Protein AF-F0X9E0-F1 (afdb_monomer_lite)

Radius of gyration: 28.51 Å; chains: 1; bounding box: 59×26×83 Å

pLDDT: mean 87.15, std 14.74, range [42.44, 98.06]

Sequence (92 aa):
MASTASAPSQAASSKRQQDLQVQYSNFKNTLQQIAQKIGDVEQEAEEHKLVLETLDPLPEDRK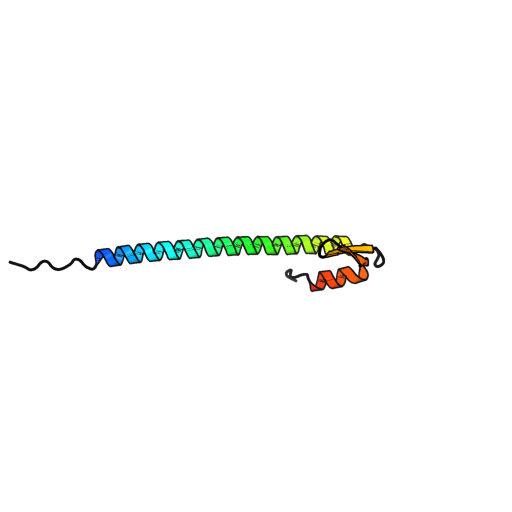CFRMINGVLVERTVKDVIPALKNEYRGPE

Organism: Grosmannia clavigera (strain kw1407 / UAMH 11150) (NCBI:txid655863)

Structure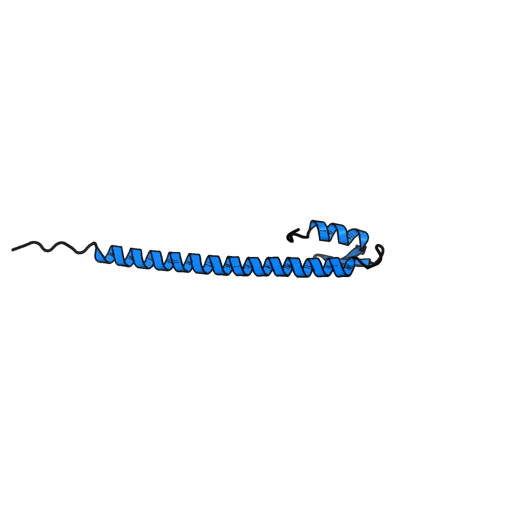 (mmCIF, N/CA/C/O backbone):
data_AF-F0X9E0-F1
#
_entry.id   AF-F0X9E0-F1
#
loop_
_atom_site.group_PDB
_atom_site.id
_atom_site.type_symbol
_atom_site.label_atom_id
_atom_site.label_alt_id
_atom_site.label_comp_id
_atom_site.label_asym_id
_atom_site.la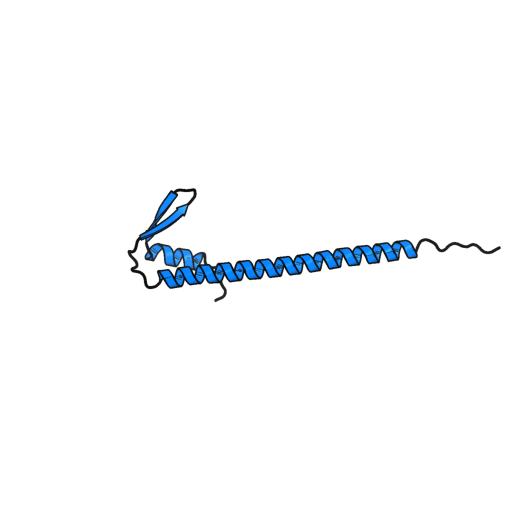bel_entity_id
_atom_site.label_seq_id
_atom_site.pdbx_PDB_ins_code
_atom_site.Cartn_x
_atom_site.Cartn_y
_atom_site.Cartn_z
_atom_site.occupancy
_atom_site.B_iso_or_equiv
_atom_site.auth_seq_id
_atom_site.auth_comp_id
_atom_site.auth_asym_id
_atom_site.auth_atom_id
_atom_site.pdbx_PDB_model_num
ATOM 1 N N . MET A 1 1 ? -40.899 10.672 64.539 1.00 46.00 1 MET A N 1
ATOM 2 C CA . MET A 1 1 ? -41.194 10.435 63.109 1.00 46.00 1 MET A CA 1
ATOM 3 C C . MET A 1 1 ? -39.871 10.534 62.369 1.00 46.00 1 MET A C 1
ATOM 5 O O . MET A 1 1 ? -39.187 11.532 62.542 1.00 46.00 1 MET A O 1
ATOM 9 N N . ALA A 1 2 ? -39.441 9.441 61.738 1.00 42.44 2 ALA A N 1
ATOM 10 C CA . ALA A 1 2 ? -38.066 9.228 61.292 1.00 42.44 2 ALA A CA 1
ATOM 11 C C . ALA A 1 2 ? -37.777 9.903 59.943 1.00 42.44 2 ALA A C 1
ATOM 13 O O . ALA A 1 2 ? -38.582 9.829 59.018 1.00 42.44 2 ALA A O 1
ATOM 14 N N . SER A 1 3 ? -36.615 10.545 59.862 1.00 50.69 3 SER A N 1
ATOM 15 C CA . SER A 1 3 ? -36.082 11.244 58.697 1.00 50.69 3 SER A CA 1
ATOM 16 C C . SER A 1 3 ? -35.751 10.280 57.552 1.00 50.69 3 SER A C 1
ATOM 18 O O . SER A 1 3 ? -34.889 9.416 57.696 1.00 50.69 3 SER A O 1
ATOM 20 N N . THR A 1 4 ? -36.382 10.454 56.391 1.00 51.44 4 THR A N 1
ATOM 21 C CA . THR A 1 4 ? -35.992 9.802 55.131 1.00 51.44 4 THR A CA 1
ATOM 22 C C . THR A 1 4 ? -35.044 10.710 54.351 1.00 51.44 4 THR A C 1
ATOM 24 O O . THR A 1 4 ? -35.483 11.652 53.694 1.00 51.44 4 THR A O 1
ATOM 27 N N . ALA A 1 5 ? -33.743 10.425 54.404 1.00 60.50 5 ALA A N 1
ATOM 28 C CA . ALA A 1 5 ? -32.746 11.035 53.530 1.00 60.50 5 ALA A CA 1
ATOM 29 C C . ALA A 1 5 ? -31.835 9.944 52.949 1.00 60.50 5 ALA A C 1
ATOM 31 O O . ALA A 1 5 ? -30.889 9.507 53.597 1.00 60.50 5 ALA A O 1
ATOM 32 N N . SER A 1 6 ? -32.119 9.498 51.723 1.00 56.34 6 SER A N 1
ATOM 33 C CA . SER A 1 6 ? -31.222 8.623 50.951 1.00 56.34 6 SER A CA 1
ATOM 34 C C . SER A 1 6 ? -31.555 8.641 49.449 1.00 56.34 6 SER A C 1
ATOM 36 O O . SER A 1 6 ? -31.962 7.639 48.874 1.00 56.34 6 SER A O 1
ATOM 38 N N . ALA A 1 7 ? -31.375 9.794 48.791 1.00 59.28 7 ALA A N 1
ATOM 39 C CA . ALA A 1 7 ? -31.596 9.957 47.343 1.00 59.28 7 ALA A CA 1
ATOM 40 C C . ALA A 1 7 ? -30.392 10.379 46.441 1.00 59.28 7 ALA A C 1
ATOM 42 O O . ALA A 1 7 ? -30.643 10.645 45.269 1.00 59.28 7 ALA A O 1
ATOM 43 N N . PRO A 1 8 ? -29.101 10.430 46.854 1.00 53.22 8 PRO A N 1
ATOM 44 C CA . PRO A 1 8 ? -28.014 10.789 45.920 1.00 53.22 8 PRO A CA 1
ATOM 45 C C . PRO A 1 8 ? -27.281 9.603 45.248 1.00 53.22 8 PRO A C 1
ATOM 47 O O . PRO A 1 8 ? -26.471 9.822 44.350 1.00 53.22 8 PRO A O 1
ATOM 50 N N . SER A 1 9 ? -27.519 8.345 45.643 1.00 62.12 9 SER A N 1
ATOM 51 C CA . SER A 1 9 ? -26.666 7.204 45.244 1.00 62.12 9 SER A CA 1
ATOM 52 C C . SER A 1 9 ? -27.056 6.501 43.933 1.00 62.12 9 SER A C 1
ATOM 54 O O . SER A 1 9 ? -26.175 6.004 43.233 1.00 62.12 9 SER A O 1
ATOM 56 N N . GLN A 1 10 ? -28.339 6.475 43.556 1.00 61.94 10 GLN A N 1
ATOM 57 C CA . GLN A 1 10 ? -28.814 5.757 42.356 1.00 61.94 10 GLN A CA 1
ATOM 58 C C . GLN A 1 10 ? -28.598 6.528 41.039 1.00 61.94 10 GLN A C 1
ATOM 60 O O . GLN A 1 10 ? -28.350 5.926 39.996 1.00 61.94 10 GLN A O 1
ATOM 65 N N . ALA A 1 11 ? -28.634 7.863 41.065 1.00 67.25 11 ALA A N 1
ATOM 66 C CA . ALA A 1 11 ? -28.354 8.675 39.876 1.00 67.25 11 ALA A CA 1
ATOM 67 C C . ALA A 1 11 ? -26.861 8.635 39.491 1.00 67.25 11 ALA A C 1
ATOM 69 O O . ALA A 1 11 ? -26.514 8.584 38.311 1.00 67.25 11 ALA A O 1
ATOM 70 N N . ALA A 1 12 ? -25.972 8.597 40.489 1.00 73.69 12 ALA A N 1
ATOM 71 C CA . ALA A 1 12 ? -24.529 8.506 40.283 1.00 73.69 12 ALA A CA 1
ATOM 72 C C . ALA A 1 12 ? -24.092 7.141 39.718 1.00 73.69 12 ALA A C 1
ATOM 74 O O . ALA A 1 12 ? -23.175 7.087 38.898 1.00 73.69 12 ALA A O 1
ATOM 75 N N . SER A 1 13 ? -24.750 6.044 40.114 1.00 79.94 13 SER A N 1
ATOM 76 C CA . SER A 1 13 ? -24.475 4.711 39.561 1.00 79.94 13 SER A CA 1
ATOM 77 C C . SER A 1 13 ? -24.959 4.572 38.115 1.00 79.94 13 SER A C 1
ATOM 79 O O . SER A 1 13 ? -24.223 4.039 37.289 1.00 79.94 13 SER A O 1
ATOM 81 N N . SER A 1 14 ? -26.136 5.118 37.787 1.00 84.75 14 SER A N 1
ATOM 82 C CA . SER A 1 14 ? -26.657 5.168 36.412 1.00 84.75 14 SER A CA 1
ATOM 83 C C . SER A 1 14 ? -25.732 5.954 35.475 1.00 84.75 14 SER A C 1
ATOM 85 O O . SER A 1 14 ? -25.354 5.462 34.413 1.00 84.75 14 SER A O 1
ATOM 87 N N . LYS A 1 15 ? -25.264 7.134 35.910 1.00 88.69 15 LYS A N 1
ATOM 88 C CA . LYS A 1 15 ? -24.313 7.945 35.136 1.00 88.69 15 LYS A CA 1
ATOM 89 C C . LYS A 1 15 ? -22.984 7.219 34.906 1.00 88.69 15 LYS A C 1
ATOM 91 O O . LYS A 1 15 ? -22.497 7.179 33.784 1.00 88.69 15 LYS A O 1
ATOM 96 N N . ARG A 1 16 ? -22.445 6.560 35.939 1.00 91.62 16 ARG A N 1
ATOM 97 C CA . ARG A 1 16 ? -21.228 5.740 35.815 1.00 91.62 16 ARG A CA 1
ATOM 98 C C . ARG A 1 16 ? -21.412 4.578 34.833 1.00 91.62 16 ARG A C 1
ATOM 100 O O . ARG A 1 16 ? -20.502 4.289 34.065 1.00 91.62 16 ARG A O 1
ATOM 107 N N . GLN A 1 17 ? -22.576 3.928 34.839 1.00 90.75 17 GLN A N 1
ATOM 108 C CA . GLN A 1 17 ? -22.893 2.856 33.893 1.00 90.75 17 GLN A CA 1
ATOM 109 C C . GLN A 1 17 ? -22.946 3.372 32.447 1.00 90.75 17 GLN A C 1
ATOM 111 O O . GLN A 1 17 ? -22.422 2.721 31.543 1.00 90.75 17 GLN A O 1
ATOM 116 N N . GLN A 1 18 ? -23.533 4.552 32.234 1.00 90.56 18 GLN A N 1
ATOM 117 C CA . GLN A 1 18 ? -23.576 5.202 30.926 1.00 90.56 18 GLN A CA 1
ATOM 118 C C . GLN A 1 18 ? -22.172 5.590 30.438 1.00 90.56 18 GLN A C 1
ATOM 120 O O . GLN A 1 18 ? -21.826 5.307 29.291 1.00 90.56 18 GLN A O 1
ATOM 125 N N . ASP A 1 19 ? -21.335 6.153 31.313 1.00 93.50 19 ASP A N 1
ATOM 126 C CA . ASP A 1 19 ? -19.952 6.518 30.987 1.00 93.50 19 ASP A CA 1
ATOM 127 C C . ASP A 1 19 ? -19.120 5.286 30.588 1.00 93.50 19 ASP A C 1
ATOM 129 O O . ASP A 1 19 ? -18.376 5.327 29.606 1.00 93.50 19 ASP A O 1
ATOM 133 N N . LEU A 1 20 ? -19.280 4.159 31.296 1.00 95.06 20 LEU A N 1
ATOM 134 C CA . LEU A 1 20 ? -18.623 2.893 30.948 1.00 95.06 20 LEU A CA 1
ATOM 135 C C . LEU A 1 20 ? -19.081 2.358 29.586 1.00 95.06 20 LEU A C 1
ATOM 137 O O . LEU A 1 20 ? -18.261 1.861 28.814 1.00 95.06 20 LEU A O 1
ATOM 141 N N . GLN A 1 21 ? -20.370 2.483 29.265 1.00 94.56 21 GLN A N 1
ATOM 142 C CA . GLN A 1 21 ? -20.902 2.058 27.971 1.00 94.56 21 GLN A CA 1
ATOM 143 C C . GLN A 1 21 ? -20.335 2.899 26.818 1.00 94.56 21 GLN A C 1
ATOM 145 O O . GLN A 1 21 ? -19.962 2.348 25.781 1.00 94.56 21 GLN A O 1
ATOM 150 N N . VAL A 1 22 ? -20.216 4.217 27.009 1.00 96.50 22 VAL A N 1
ATOM 151 C CA . VAL A 1 22 ? -19.592 5.120 26.030 1.00 96.50 22 VAL A CA 1
ATOM 152 C C . VAL A 1 22 ? -18.111 4.786 25.854 1.00 96.50 22 VAL A C 1
ATOM 154 O O . VAL A 1 22 ? -17.657 4.634 24.721 1.00 96.50 22 VAL A O 1
ATOM 157 N N . GLN A 1 23 ? -17.362 4.603 26.947 1.00 96.88 23 GLN A N 1
ATOM 158 C CA . GLN A 1 23 ? -15.948 4.218 26.870 1.00 96.88 23 GLN A CA 1
ATOM 159 C C . GLN A 1 23 ? -15.756 2.895 26.127 1.00 96.88 23 GLN A C 1
ATOM 161 O O . GLN A 1 23 ? -14.917 2.809 25.233 1.00 96.88 23 GLN A O 1
ATOM 166 N N . TYR A 1 24 ? -16.568 1.885 26.442 1.00 97.12 24 TYR A N 1
ATOM 167 C CA . TYR A 1 24 ? -16.533 0.605 25.743 1.00 97.12 24 TYR A CA 1
ATOM 168 C C . TYR A 1 24 ? -16.802 0.765 24.242 1.00 97.12 24 TYR A C 1
ATOM 170 O O . TYR A 1 24 ? -16.059 0.223 23.422 1.00 97.12 24 TYR A O 1
ATOM 178 N N . SER A 1 25 ? -17.825 1.541 23.867 1.00 96.88 25 SER A N 1
ATOM 179 C CA . SER A 1 25 ? -18.128 1.801 22.457 1.00 96.88 25 SER A CA 1
ATOM 180 C C . SER A 1 25 ? -16.973 2.506 21.747 1.00 96.88 25 SER A C 1
ATOM 182 O O . SER A 1 25 ? -16.658 2.156 20.611 1.00 96.88 25 SER A O 1
ATOM 184 N N . ASN A 1 26 ? -16.312 3.457 22.411 1.00 97.81 26 ASN A N 1
ATOM 185 C CA . ASN A 1 26 ? -15.150 4.147 21.858 1.00 97.81 26 ASN A CA 1
ATOM 186 C C . ASN A 1 26 ? -13.992 3.175 21.619 1.00 97.81 26 ASN A C 1
ATOM 188 O O . ASN A 1 26 ? -13.448 3.147 20.520 1.00 97.81 26 ASN A O 1
ATOM 192 N N . PHE A 1 27 ? -13.655 2.330 22.599 1.00 97.88 27 PHE A N 1
ATOM 193 C CA . PHE A 1 27 ? -12.601 1.326 22.429 1.00 97.88 27 PHE A CA 1
ATOM 194 C C . PHE A 1 27 ? -12.920 0.335 21.314 1.00 97.88 27 PHE A C 1
ATOM 196 O O . PHE A 1 27 ? -12.050 0.038 20.497 1.00 97.88 27 PHE A O 1
ATOM 203 N N . LYS A 1 28 ? -14.168 -0.135 21.232 1.00 97.88 28 LYS A N 1
ATOM 204 C CA . LYS A 1 28 ? -14.613 -1.019 20.153 1.00 97.88 28 LYS A CA 1
ATOM 205 C C . LYS A 1 28 ? -14.418 -0.370 18.780 1.00 97.88 28 LYS A C 1
ATOM 207 O O . LYS A 1 28 ? -13.871 -1.008 17.885 1.00 97.88 28 LYS A O 1
ATOM 212 N N . ASN A 1 29 ? -14.820 0.891 18.630 1.00 98.06 29 ASN A N 1
ATOM 213 C CA . ASN A 1 29 ? -14.653 1.632 17.381 1.00 98.06 29 ASN A CA 1
ATOM 214 C C . ASN A 1 29 ? -13.169 1.834 17.042 1.00 98.06 29 ASN A C 1
ATOM 216 O O . ASN A 1 29 ? -12.772 1.636 15.898 1.00 98.06 29 ASN A O 1
ATOM 220 N N . THR A 1 30 ? -12.332 2.157 18.032 1.00 97.81 30 THR A N 1
ATOM 221 C CA . THR A 1 30 ? -10.881 2.289 17.840 1.00 97.81 30 THR A CA 1
ATOM 222 C C . THR A 1 30 ? -10.249 0.976 17.382 1.00 97.81 30 THR A C 1
ATOM 224 O O . THR A 1 30 ? -9.453 0.986 16.449 1.00 97.81 30 THR A O 1
ATOM 227 N N . LEU A 1 31 ? -10.624 -0.163 17.975 1.00 98.06 31 LEU A N 1
ATOM 228 C CA . LEU A 1 31 ? -10.128 -1.475 17.545 1.00 98.06 31 LEU A CA 1
ATOM 229 C C . LEU A 1 31 ? -10.509 -1.782 16.094 1.00 98.06 31 LEU A C 1
ATOM 231 O O . LEU A 1 31 ? -9.670 -2.253 15.333 1.00 98.06 31 LEU A O 1
ATOM 235 N N . GLN A 1 32 ? -11.744 -1.472 15.694 1.00 97.94 32 GLN A N 1
ATOM 236 C CA . GLN A 1 32 ? -12.190 -1.643 14.308 1.00 97.94 32 GLN A CA 1
ATOM 237 C C . GLN A 1 32 ? -11.409 -0.748 13.339 1.00 97.94 32 GLN A C 1
ATOM 239 O O . GLN A 1 32 ? -10.993 -1.211 12.282 1.00 97.94 32 GLN A O 1
ATOM 244 N N . GLN A 1 33 ? -11.153 0.510 13.708 1.00 97.88 33 GLN A N 1
ATOM 245 C CA . GLN A 1 33 ? -10.344 1.420 12.893 1.00 97.88 33 GLN A CA 1
ATOM 246 C C . GLN A 1 33 ? -8.889 0.960 12.772 1.00 97.88 33 GLN A C 1
ATOM 248 O O . GLN A 1 33 ? -8.294 1.105 11.710 1.00 97.88 33 GLN A O 1
ATOM 253 N N . ILE A 1 34 ? -8.306 0.422 13.847 1.00 97.88 34 ILE A N 1
ATOM 254 C CA . ILE A 1 34 ? -6.949 -0.132 13.812 1.00 97.88 34 ILE A CA 1
ATOM 255 C C . ILE A 1 34 ? -6.912 -1.355 12.896 1.00 97.88 34 ILE A C 1
ATOM 257 O O . ILE A 1 34 ? -6.036 -1.426 12.045 1.00 97.88 34 ILE A O 1
ATOM 261 N N . ALA A 1 35 ? -7.877 -2.269 13.019 1.00 97.69 35 ALA A N 1
ATOM 262 C CA . ALA A 1 35 ? -7.967 -3.439 12.149 1.00 97.69 35 ALA A CA 1
ATOM 263 C C . ALA A 1 35 ? -8.096 -3.049 10.668 1.00 97.69 35 ALA A C 1
ATOM 265 O O . ALA A 1 35 ? -7.411 -3.627 9.833 1.00 97.69 35 ALA A O 1
ATOM 266 N N . GLN A 1 36 ? -8.904 -2.029 10.354 1.00 97.75 36 GLN A N 1
ATOM 267 C CA . GLN A 1 36 ? -9.005 -1.512 8.988 1.00 97.75 36 GLN A CA 1
ATOM 268 C C . GLN A 1 36 ? -7.660 -0.975 8.489 1.00 97.75 36 GLN A C 1
ATOM 270 O O . GLN A 1 36 ? -7.207 -1.371 7.426 1.00 97.75 36 GLN A O 1
ATOM 275 N N . LYS A 1 37 ? -6.986 -0.135 9.285 1.00 96.56 37 LYS A N 1
ATOM 276 C CA . LYS A 1 37 ? -5.674 0.421 8.920 1.00 96.56 37 LYS A CA 1
ATOM 277 C C . LYS A 1 37 ? -4.602 -0.649 8.732 1.00 96.56 37 LYS A C 1
ATOM 279 O O . LYS A 1 37 ? -3.708 -0.452 7.921 1.00 96.56 37 LYS A O 1
ATOM 284 N N . ILE A 1 38 ? -4.661 -1.739 9.498 1.00 95.44 38 ILE A N 1
ATOM 285 C CA . ILE A 1 38 ? -3.764 -2.884 9.306 1.00 95.44 38 ILE A CA 1
ATOM 286 C C . ILE A 1 38 ? -4.005 -3.482 7.922 1.00 95.44 38 ILE A C 1
ATOM 288 O O . ILE A 1 38 ? -3.057 -3.578 7.154 1.00 95.44 38 ILE A O 1
ATOM 292 N N . GLY A 1 39 ? -5.262 -3.785 7.583 1.00 95.38 39 GLY A N 1
ATOM 293 C CA . GLY A 1 39 ? -5.606 -4.320 6.265 1.00 95.38 39 GLY A CA 1
ATOM 294 C C . GLY A 1 39 ? -5.207 -3.387 5.119 1.00 95.38 39 GLY A C 1
ATOM 295 O O . GLY A 1 39 ? -4.653 -3.850 4.128 1.00 95.38 39 GLY A O 1
ATOM 296 N N . ASP A 1 40 ? -5.409 -2.075 5.276 1.00 94.81 40 ASP A N 1
ATOM 297 C CA . ASP A 1 40 ? -5.008 -1.083 4.271 1.00 94.81 40 ASP A CA 1
ATOM 298 C C . ASP A 1 40 ? -3.482 -1.104 4.036 1.00 94.81 40 ASP A C 1
ATOM 300 O O . ASP A 1 40 ? -3.029 -1.091 2.894 1.00 94.81 40 ASP A O 1
ATOM 304 N N . VAL A 1 41 ? -2.680 -1.171 5.109 1.00 93.88 41 VAL A N 1
ATOM 305 C CA . VAL A 1 41 ? -1.207 -1.210 5.026 1.00 93.88 41 VAL A CA 1
ATOM 306 C C . VAL A 1 41 ? -0.706 -2.537 4.458 1.00 93.88 41 VAL A C 1
ATOM 308 O O . VAL A 1 41 ? 0.246 -2.545 3.679 1.00 93.88 41 VAL A O 1
ATOM 311 N N . GLU A 1 42 ? -1.324 -3.656 4.836 1.00 92.94 42 GLU A N 1
ATOM 312 C CA . GLU A 1 42 ? -1.000 -4.975 4.284 1.00 92.94 42 GLU A CA 1
ATOM 313 C C . GLU A 1 42 ? -1.272 -5.011 2.778 1.00 92.94 42 GLU A C 1
ATOM 315 O O . GLU A 1 42 ? -0.399 -5.413 2.009 1.00 92.94 42 GLU A O 1
ATOM 320 N N . GLN A 1 43 ? -2.426 -4.500 2.343 1.00 93.81 43 GLN A N 1
ATOM 321 C CA . GLN A 1 43 ? -2.762 -4.403 0.927 1.00 93.81 43 GLN A CA 1
ATOM 322 C C . GLN A 1 43 ? -1.795 -3.479 0.169 1.00 93.81 43 GLN A C 1
ATOM 324 O O . GLN A 1 43 ? -1.304 -3.854 -0.894 1.00 93.81 43 GLN A O 1
ATOM 329 N N . GLU A 1 44 ? -1.480 -2.295 0.707 1.00 92.31 44 GLU A N 1
ATOM 330 C CA . GLU A 1 44 ? -0.512 -1.372 0.094 1.00 92.31 44 GLU A CA 1
ATOM 331 C C . GLU A 1 44 ? 0.868 -2.034 -0.064 1.00 92.31 44 GLU A C 1
ATOM 333 O O . GLU A 1 44 ? 1.517 -1.897 -1.105 1.00 92.31 44 GLU A O 1
ATOM 338 N N . ALA A 1 45 ? 1.306 -2.804 0.937 1.00 90.50 45 ALA A N 1
ATOM 339 C CA . ALA A 1 45 ? 2.551 -3.560 0.865 1.00 90.50 45 ALA A CA 1
ATOM 340 C C . ALA A 1 45 ? 2.497 -4.662 -0.209 1.00 90.50 45 ALA A C 1
ATOM 342 O O . ALA A 1 45 ? 3.444 -4.806 -0.985 1.00 90.50 45 ALA A O 1
ATOM 343 N N . GLU A 1 46 ? 1.401 -5.415 -0.307 1.00 92.69 46 GLU A N 1
ATOM 344 C CA . GLU A 1 46 ? 1.222 -6.440 -1.344 1.00 92.69 46 GLU A CA 1
ATOM 345 C C . GLU A 1 46 ? 1.231 -5.845 -2.760 1.00 92.69 46 GLU A C 1
ATOM 347 O O . GLU A 1 46 ? 1.938 -6.344 -3.640 1.00 92.69 46 GLU A O 1
ATOM 352 N N . GLU A 1 47 ? 0.512 -4.743 -2.979 1.00 92.75 47 GLU A N 1
ATOM 353 C CA . GLU A 1 47 ? 0.486 -4.032 -4.261 1.00 92.75 47 GLU A CA 1
ATOM 354 C C . GLU A 1 47 ? 1.877 -3.504 -4.634 1.00 92.75 47 GLU A C 1
ATOM 356 O O . GLU A 1 47 ? 2.342 -3.680 -5.765 1.00 92.75 47 GLU A O 1
ATOM 361 N N . HIS A 1 48 ? 2.589 -2.909 -3.674 1.00 91.62 48 HIS A N 1
ATOM 362 C CA . HIS A 1 48 ? 3.939 -2.407 -3.900 1.00 91.62 48 HIS A CA 1
ATOM 363 C C . HIS A 1 48 ? 4.932 -3.542 -4.205 1.00 91.62 48 HIS A C 1
ATOM 365 O O . HIS A 1 48 ? 5.803 -3.402 -5.074 1.00 91.62 48 HIS A O 1
ATOM 371 N N . LYS A 1 49 ? 4.803 -4.688 -3.527 1.00 92.44 49 LYS A N 1
ATOM 372 C CA . LYS A 1 49 ? 5.597 -5.887 -3.814 1.00 92.44 49 LYS A CA 1
ATOM 373 C C . LYS A 1 49 ? 5.341 -6.389 -5.235 1.00 92.44 49 LYS A C 1
ATOM 375 O O . LYS A 1 49 ? 6.301 -6.632 -5.963 1.00 92.44 49 LYS A O 1
ATOM 380 N N . LEU A 1 50 ? 4.079 -6.464 -5.657 1.00 94.38 50 LEU A N 1
ATOM 381 C CA . LEU A 1 50 ? 3.712 -6.878 -7.012 1.00 94.38 50 LEU A CA 1
ATOM 382 C C . LEU A 1 50 ? 4.333 -5.965 -8.082 1.00 94.38 50 LEU A C 1
ATOM 384 O O . LEU A 1 50 ? 4.813 -6.449 -9.109 1.00 94.38 50 LEU A O 1
ATOM 388 N N . VAL A 1 51 ? 4.374 -4.649 -7.845 1.00 93.62 51 VAL A N 1
ATOM 389 C CA . VAL A 1 51 ? 5.053 -3.706 -8.749 1.00 93.62 51 VAL A CA 1
ATOM 390 C C . VAL A 1 51 ? 6.547 -4.016 -8.847 1.00 93.62 51 VAL A C 1
ATOM 392 O O . VAL A 1 51 ? 7.076 -4.082 -9.957 1.00 93.62 51 VAL A O 1
ATOM 395 N N . LEU A 1 52 ? 7.228 -4.236 -7.719 1.00 93.00 52 LEU A N 1
ATOM 396 C CA . LEU A 1 52 ? 8.652 -4.583 -7.713 1.00 93.00 52 LEU A CA 1
ATOM 397 C C . LEU A 1 52 ? 8.921 -5.893 -8.464 1.00 93.00 52 LEU A C 1
ATOM 399 O O . LEU A 1 52 ? 9.792 -5.912 -9.328 1.00 93.00 52 LEU A O 1
ATOM 403 N N . GLU A 1 53 ? 8.146 -6.946 -8.201 1.00 94.50 53 GLU A N 1
ATOM 404 C CA . GLU A 1 53 ? 8.261 -8.244 -8.886 1.00 94.50 53 GLU A CA 1
ATOM 405 C C . GLU A 1 53 ? 8.004 -8.136 -10.394 1.00 94.50 53 GLU A C 1
ATOM 407 O O . GLU A 1 53 ? 8.625 -8.837 -11.190 1.00 94.50 53 GLU A O 1
ATOM 412 N N . THR A 1 54 ? 7.119 -7.226 -10.805 1.00 94.44 54 THR A N 1
ATOM 413 C CA . THR A 1 54 ? 6.830 -6.978 -12.223 1.00 94.44 54 THR A CA 1
ATOM 414 C C . THR A 1 54 ? 7.957 -6.211 -12.919 1.00 94.44 54 THR A C 1
ATOM 416 O O . THR A 1 54 ? 8.181 -6.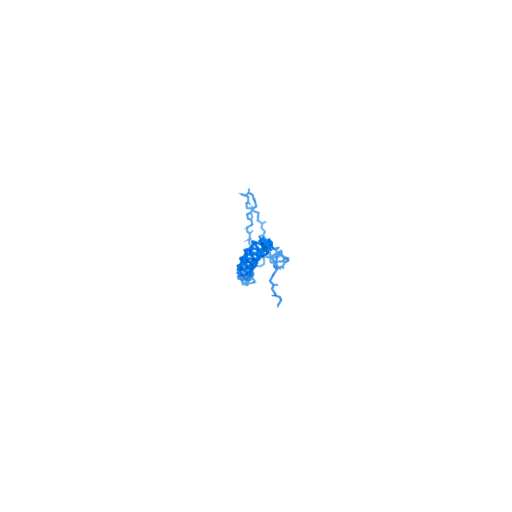401 -14.116 1.00 94.44 54 THR A O 1
ATOM 419 N N . LEU A 1 55 ? 8.658 -5.326 -12.201 1.00 94.00 55 LEU A N 1
ATOM 420 C CA . LEU A 1 55 ? 9.746 -4.512 -12.750 1.00 94.00 55 LEU A CA 1
ATOM 421 C C . LEU A 1 55 ? 11.102 -5.227 -12.738 1.00 94.00 55 LEU A C 1
ATOM 423 O O . LEU A 1 55 ? 11.898 -4.983 -13.639 1.00 94.00 55 LEU A O 1
ATOM 427 N N . ASP A 1 56 ? 11.352 -6.103 -11.763 1.00 92.81 56 ASP A N 1
ATOM 428 C CA . ASP A 1 56 ? 12.619 -6.829 -11.585 1.00 92.81 56 ASP A CA 1
ATOM 429 C C . ASP A 1 56 ? 13.116 -7.581 -12.841 1.00 92.81 56 ASP A C 1
ATOM 431 O O . ASP A 1 56 ? 14.293 -7.449 -13.173 1.00 92.81 56 ASP A O 1
ATOM 435 N N . PRO A 1 57 ? 12.270 -8.293 -13.621 1.00 96.06 57 PRO A N 1
ATOM 436 C CA . PRO A 1 57 ? 12.731 -8.991 -14.823 1.00 96.06 57 PRO A CA 1
ATOM 437 C C . PRO A 1 57 ? 12.889 -8.080 -16.053 1.00 96.06 57 PRO A C 1
ATOM 439 O O . PRO A 1 57 ? 13.234 -8.566 -17.134 1.00 96.06 57 PRO A O 1
ATOM 442 N N . LEU A 1 58 ? 12.572 -6.785 -15.953 1.00 95.94 58 LEU A N 1
ATOM 443 C CA . LEU A 1 58 ? 12.621 -5.876 -17.095 1.00 95.94 58 LEU A CA 1
ATOM 444 C C . LEU A 1 58 ? 14.040 -5.332 -17.326 1.00 95.94 58 LEU A C 1
ATOM 446 O O . LEU A 1 58 ? 14.805 -5.173 -16.378 1.00 95.94 58 LEU A O 1
ATOM 450 N N . PRO A 1 59 ? 14.393 -4.979 -18.578 1.00 96.94 59 PRO A N 1
ATOM 451 C CA . PRO A 1 59 ? 15.674 -4.342 -18.870 1.00 96.94 59 PRO A CA 1
ATOM 452 C C . PRO A 1 59 ? 15.872 -3.054 -18.064 1.00 96.94 59 PRO A C 1
ATOM 454 O O . PRO A 1 59 ? 14.968 -2.220 -17.990 1.00 96.94 59 PRO A O 1
ATOM 457 N N . GLU A 1 60 ? 17.068 -2.874 -17.503 1.00 95.38 60 GLU A N 1
ATOM 458 C CA . GLU A 1 60 ? 17.423 -1.718 -16.667 1.00 95.38 60 GLU A CA 1
ATOM 459 C C . GLU A 1 60 ? 17.210 -0.366 -17.366 1.00 95.38 60 GLU A C 1
ATOM 461 O O . GLU A 1 60 ? 16.849 0.614 -16.715 1.00 95.38 60 GLU A O 1
ATOM 466 N N . ASP A 1 61 ? 17.419 -0.314 -18.682 1.00 96.19 61 ASP A N 1
ATOM 467 C CA . ASP A 1 61 ? 17.295 0.868 -19.539 1.00 96.19 61 ASP A CA 1
ATOM 468 C C . ASP A 1 61 ? 15.854 1.148 -19.993 1.00 96.19 61 ASP A C 1
ATOM 470 O O . ASP A 1 61 ? 15.580 2.171 -20.630 1.00 96.19 61 ASP A O 1
ATOM 474 N N . ARG A 1 62 ? 14.902 0.269 -19.654 1.00 96.69 62 ARG A N 1
ATOM 475 C CA . ARG A 1 62 ? 13.494 0.460 -19.991 1.00 96.69 62 ARG A CA 1
ATOM 476 C C . ARG A 1 62 ? 12.958 1.717 -19.310 1.00 96.69 62 ARG A C 1
ATOM 478 O O . ARG A 1 62 ? 13.099 1.909 -18.104 1.00 96.69 62 ARG A O 1
ATOM 485 N N . LYS A 1 63 ? 12.288 2.558 -20.100 1.00 96.62 63 LYS A N 1
ATOM 486 C CA . LYS A 1 63 ? 11.674 3.799 -19.620 1.00 96.62 63 LYS A CA 1
ATOM 487 C C . LYS A 1 63 ? 10.502 3.521 -18.675 1.00 96.62 63 LYS A C 1
ATOM 489 O O . LYS A 1 63 ? 9.602 2.743 -18.995 1.00 96.62 63 LYS A O 1
ATOM 494 N N . CYS A 1 64 ? 10.487 4.233 -17.559 1.00 94.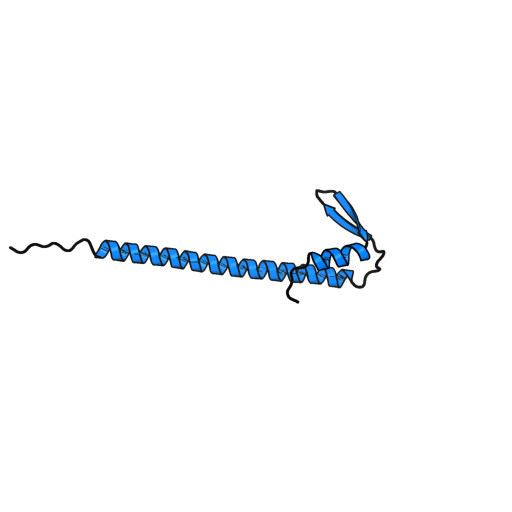81 64 CYS A N 1
ATOM 495 C CA . CYS A 1 64 ? 9.414 4.323 -16.578 1.00 94.81 64 CYS A CA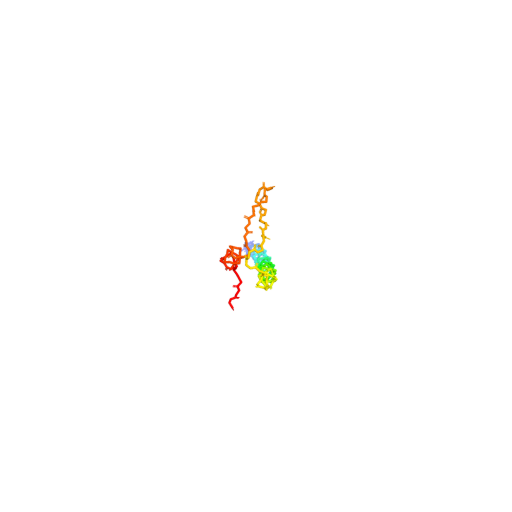 1
ATOM 496 C C . CYS A 1 64 ? 8.919 5.772 -16.506 1.00 94.81 64 CYS A C 1
ATOM 498 O O . CYS A 1 64 ? 9.702 6.706 -16.665 1.00 94.81 64 CYS A O 1
ATOM 500 N N . PHE A 1 65 ? 7.633 5.974 -16.221 1.00 94.44 65 PHE A N 1
ATOM 501 C CA . PHE A 1 65 ? 7.046 7.311 -16.117 1.00 94.44 65 PHE A CA 1
ATOM 502 C C . PHE A 1 65 ? 6.320 7.463 -14.783 1.00 94.44 65 PHE A C 1
ATOM 504 O O . PHE A 1 65 ? 5.371 6.731 -14.509 1.00 94.44 65 PHE A O 1
ATOM 511 N N . ARG A 1 66 ? 6.754 8.419 -13.952 1.00 89.69 66 ARG A N 1
ATOM 512 C CA . ARG A 1 66 ? 6.087 8.759 -12.682 1.00 89.69 66 ARG A CA 1
ATOM 513 C C . ARG A 1 66 ? 5.229 10.003 -12.881 1.00 89.69 66 ARG A C 1
ATOM 515 O O . ARG A 1 66 ? 5.730 11.022 -13.347 1.00 89.69 66 ARG A O 1
ATOM 522 N N . MET A 1 67 ? 3.954 9.933 -12.508 1.00 92.19 67 MET A N 1
ATOM 523 C CA . MET A 1 67 ? 3.057 11.089 -12.518 1.00 92.19 67 MET A CA 1
ATOM 524 C C . MET A 1 67 ? 3.271 11.940 -11.262 1.00 92.19 67 MET A C 1
ATOM 526 O O . MET A 1 67 ? 3.165 11.437 -10.147 1.00 92.19 67 MET A O 1
ATOM 530 N N . ILE A 1 68 ? 3.566 13.229 -11.439 1.00 91.56 68 ILE A N 1
ATOM 531 C CA . ILE A 1 68 ? 3.742 14.199 -10.352 1.00 91.56 68 ILE A CA 1
ATOM 532 C C . ILE A 1 68 ? 2.994 15.473 -10.735 1.00 91.56 68 ILE A C 1
ATOM 534 O O . ILE A 1 68 ? 3.342 16.119 -11.721 1.00 91.56 68 ILE A O 1
ATOM 538 N N . ASN A 1 69 ? 1.958 15.832 -9.971 1.00 93.75 69 ASN A N 1
ATOM 539 C CA . ASN A 1 69 ? 1.147 17.038 -10.198 1.00 93.75 69 ASN A CA 1
ATOM 540 C C . ASN A 1 69 ? 0.662 17.201 -11.658 1.00 93.75 69 ASN A C 1
ATOM 542 O O . ASN A 1 69 ? 0.641 18.305 -12.192 1.00 93.75 69 ASN A O 1
ATOM 546 N N . GLY A 1 70 ? 0.307 16.094 -12.323 1.00 94.44 70 GLY A N 1
ATOM 547 C CA . GLY A 1 70 ? -0.161 16.087 -13.717 1.00 94.44 70 GLY A CA 1
ATOM 548 C C . GLY A 1 70 ? 0.935 16.048 -14.793 1.00 94.44 70 GLY A C 1
ATOM 549 O O . GLY A 1 70 ? 0.609 16.007 -15.975 1.00 94.44 70 GLY A O 1
ATOM 550 N N . VAL A 1 71 ? 2.217 16.012 -14.417 1.00 95.75 71 VAL A N 1
ATOM 551 C CA . VAL A 1 71 ? 3.352 15.869 -15.346 1.00 95.75 71 VAL A CA 1
ATOM 552 C C . VAL A 1 71 ? 3.939 14.460 -15.248 1.00 95.75 71 VAL A C 1
ATOM 554 O O . VAL A 1 71 ? 4.123 13.938 -14.149 1.00 95.75 71 VAL A O 1
ATOM 557 N N . LEU A 1 72 ? 4.249 13.840 -16.392 1.00 95.44 72 LEU A N 1
ATOM 558 C CA . LEU A 1 72 ? 4.982 12.573 -16.448 1.00 95.44 72 LEU A CA 1
ATOM 559 C C . LEU A 1 72 ? 6.488 12.837 -16.451 1.00 95.44 72 LEU A C 1
ATOM 561 O O . LEU A 1 72 ? 7.013 13.483 -17.355 1.00 95.44 72 LEU A O 1
ATOM 565 N N . VAL A 1 73 ? 7.179 12.308 -15.447 1.00 94.44 73 VAL A N 1
ATOM 566 C CA . VAL A 1 73 ? 8.637 12.360 -15.341 1.00 94.44 73 VAL A CA 1
ATOM 567 C C . VAL A 1 73 ? 9.211 11.037 -15.831 1.00 94.44 73 VAL A C 1
ATOM 569 O O . VAL A 1 73 ? 8.921 9.988 -15.252 1.00 94.44 73 VAL A O 1
ATOM 572 N N . GLU A 1 74 ? 10.016 11.092 -16.891 1.00 95.81 74 GLU A N 1
ATOM 573 C CA . GLU A 1 74 ? 10.733 9.933 -17.429 1.00 95.81 74 GLU A CA 1
ATOM 574 C C . GLU A 1 74 ? 11.894 9.533 -16.503 1.00 95.81 74 GLU A C 1
ATOM 576 O O . GLU A 1 74 ? 12.661 10.378 -16.040 1.00 95.81 74 GLU A O 1
ATOM 581 N N . ARG A 1 75 ? 12.014 8.233 -16.239 1.00 94.56 75 ARG A N 1
ATOM 582 C CA . ARG A 1 75 ? 13.117 7.567 -15.532 1.00 94.56 75 ARG A CA 1
ATOM 583 C C . ARG A 1 75 ? 13.397 6.214 -16.180 1.00 94.56 75 ARG A C 1
ATOM 585 O O . ARG A 1 75 ? 12.702 5.826 -17.114 1.00 94.56 75 ARG A O 1
ATOM 592 N N . THR A 1 76 ? 14.374 5.477 -15.670 1.00 96.88 76 THR A N 1
ATOM 593 C CA . THR A 1 76 ? 14.631 4.090 -16.076 1.00 96.88 76 THR A CA 1
ATOM 594 C C . THR A 1 76 ? 14.271 3.103 -14.967 1.00 96.88 76 THR A C 1
ATOM 596 O O . THR A 1 76 ? 14.169 3.492 -13.801 1.00 96.88 76 THR A O 1
ATOM 599 N N . VAL A 1 77 ? 14.100 1.823 -15.306 1.00 95.88 77 VAL A N 1
ATOM 600 C CA . VAL A 1 77 ? 13.920 0.742 -14.318 1.00 95.88 77 VAL A CA 1
ATOM 601 C C . VAL A 1 77 ? 15.056 0.755 -13.289 1.00 95.88 77 VAL A C 1
ATOM 603 O O . VAL A 1 77 ? 14.794 0.657 -12.088 1.00 95.88 77 VAL A O 1
ATOM 606 N N . LYS A 1 78 ? 16.294 0.995 -13.738 1.00 95.00 78 LYS A N 1
ATOM 607 C CA . LYS A 1 78 ? 17.477 1.138 -12.879 1.00 95.00 78 LYS A CA 1
ATOM 608 C C . LYS A 1 78 ? 17.342 2.229 -11.815 1.00 95.00 78 LYS A C 1
ATOM 610 O O . LYS A 1 78 ? 17.796 2.040 -10.690 1.00 95.00 78 LYS A O 1
ATOM 615 N N . ASP A 1 79 ? 16.720 3.357 -12.152 1.00 92.56 79 ASP A N 1
ATOM 616 C CA . ASP A 1 79 ? 16.515 4.469 -11.213 1.00 92.56 79 ASP A CA 1
ATOM 617 C C . ASP A 1 79 ? 15.274 4.267 -10.332 1.00 92.56 79 ASP A C 1
ATOM 619 O O . ASP A 1 79 ? 15.198 4.788 -9.216 1.00 92.56 79 ASP A O 1
ATOM 623 N N . VAL A 1 80 ? 14.270 3.553 -10.848 1.00 92.38 80 VAL A N 1
ATOM 624 C CA . VAL A 1 80 ? 12.964 3.380 -10.202 1.00 92.38 80 VAL A CA 1
ATOM 625 C C . VAL A 1 80 ? 12.974 2.257 -9.170 1.00 92.38 80 VAL A C 1
ATOM 627 O O . VAL A 1 80 ? 12.436 2.465 -8.086 1.00 92.38 80 VAL A O 1
ATOM 630 N N . ILE A 1 81 ? 13.611 1.110 -9.435 1.00 92.19 81 ILE A N 1
ATOM 631 C CA . ILE A 1 81 ? 13.647 -0.014 -8.479 1.00 92.19 81 ILE A CA 1
ATOM 632 C C . ILE A 1 81 ? 14.246 0.400 -7.119 1.00 92.19 81 ILE A C 1
ATOM 634 O O . ILE A 1 81 ? 13.615 0.118 -6.099 1.00 92.19 81 ILE A O 1
ATOM 638 N N . PRO A 1 82 ? 15.405 1.092 -7.041 1.00 91.12 82 PRO A N 1
ATOM 639 C CA . PRO A 1 82 ? 15.956 1.536 -5.759 1.00 91.12 82 PRO A CA 1
ATOM 640 C C . PRO A 1 82 ? 15.062 2.557 -5.048 1.00 91.12 82 PRO A C 1
ATOM 642 O O . PRO A 1 82 ? 14.941 2.521 -3.827 1.00 91.12 82 PRO A O 1
ATOM 645 N N . ALA A 1 83 ? 14.415 3.453 -5.802 1.00 89.25 83 ALA A N 1
ATOM 646 C CA . ALA A 1 83 ? 13.486 4.426 -5.236 1.00 89.25 83 ALA A CA 1
ATOM 647 C C . ALA A 1 83 ? 12.264 3.733 -4.615 1.00 89.25 83 ALA A C 1
ATOM 649 O O . ALA A 1 83 ? 11.917 4.027 -3.476 1.00 89.25 83 ALA A O 1
ATOM 650 N N . LEU A 1 84 ? 11.678 2.764 -5.323 1.00 88.94 84 LEU A N 1
ATOM 651 C CA . LEU A 1 84 ? 10.562 1.962 -4.829 1.00 88.94 84 LEU A CA 1
ATOM 652 C C . LEU A 1 84 ? 10.970 1.113 -3.618 1.00 88.94 84 LEU A C 1
ATOM 654 O O . LEU A 1 84 ? 10.252 1.091 -2.630 1.00 88.94 84 LEU A O 1
ATOM 658 N N . LYS A 1 85 ? 12.141 0.464 -3.619 1.00 87.12 85 LYS A N 1
ATOM 659 C CA . LYS A 1 85 ? 12.616 -0.308 -2.452 1.00 87.12 85 LYS A CA 1
ATOM 660 C C . LYS A 1 85 ? 12.820 0.555 -1.202 1.00 87.12 85 LYS A C 1
ATOM 662 O O . LYS A 1 85 ? 12.559 0.082 -0.105 1.00 87.12 85 LYS A O 1
ATOM 667 N N . ASN A 1 86 ? 13.256 1.805 -1.360 1.00 84.75 86 ASN A N 1
ATOM 668 C CA . ASN A 1 86 ? 13.395 2.740 -0.240 1.00 84.75 86 ASN A CA 1
ATOM 669 C C . ASN A 1 86 ? 12.043 3.288 0.253 1.00 84.75 86 ASN A C 1
ATOM 671 O O . ASN A 1 86 ? 11.911 3.599 1.435 1.00 84.75 86 ASN A O 1
ATOM 675 N N . GLU A 1 87 ? 11.065 3.451 -0.645 1.00 78.44 87 GLU A N 1
ATOM 676 C CA . GLU A 1 87 ? 9.691 3.858 -0.310 1.00 78.44 87 GLU A CA 1
ATOM 677 C C . GLU A 1 87 ? 8.872 2.679 0.272 1.00 78.44 87 GLU A C 1
ATOM 679 O O . GLU A 1 87 ? 7.931 2.904 1.034 1.00 78.44 87 GLU A O 1
ATOM 684 N N . TYR A 1 88 ? 9.259 1.429 -0.015 1.00 75.19 88 TYR A N 1
ATOM 685 C CA . TYR A 1 88 ? 8.603 0.221 0.485 1.00 75.19 88 TYR A CA 1
ATOM 686 C C . TYR A 1 88 ? 8.721 0.095 2.006 1.00 75.19 88 TYR A C 1
ATOM 688 O O . TYR A 1 88 ? 9.807 -0.045 2.567 1.00 75.19 88 TYR A O 1
ATOM 696 N N . ARG A 1 89 ? 7.569 0.082 2.678 1.00 62.78 89 ARG A N 1
ATOM 697 C CA . ARG A 1 89 ? 7.436 -0.127 4.126 1.00 62.78 89 ARG A CA 1
ATOM 698 C C . ARG A 1 89 ? 6.712 -1.445 4.438 1.00 62.78 89 ARG A C 1
ATOM 700 O O . ARG A 1 89 ? 5.844 -1.481 5.306 1.00 62.78 89 ARG A O 1
ATOM 707 N N . GLY A 1 90 ? 7.005 -2.516 3.706 1.00 60.34 90 GLY A N 1
ATOM 708 C CA . GLY A 1 90 ? 6.483 -3.843 4.047 1.00 60.34 90 GLY A CA 1
ATOM 709 C C . GLY A 1 90 ? 7.349 -4.566 5.087 1.00 60.34 90 GLY A C 1
ATOM 710 O O . GLY A 1 90 ? 8.481 -4.143 5.333 1.00 60.34 90 GLY A O 1
ATOM 711 N N . PRO A 1 91 ? 6.835 -5.637 5.717 1.00 54.06 91 PRO A N 1
ATOM 712 C CA . PRO A 1 91 ? 7.642 -6.494 6.582 1.00 54.06 91 PRO A CA 1
ATOM 713 C C . PRO A 1 91 ? 8.736 -7.197 5.757 1.00 54.06 91 PRO A C 1
ATOM 715 O O . PRO A 1 91 ? 8.462 -7.632 4.635 1.00 54.06 91 PRO A O 1
ATOM 718 N N . GLU A 1 92 ? 9.962 -7.257 6.296 1.00 50.28 92 GLU A N 1
ATOM 719 C CA . GLU A 1 92 ? 11.061 -8.080 5.749 1.00 50.28 92 GLU A CA 1
ATOM 720 C C . GLU A 1 92 ? 10.693 -9.568 5.688 1.00 50.28 92 GLU A C 1
ATOM 722 O O . GLU A 1 92 ? 10.056 -10.066 6.649 1.00 50.28 92 GLU A O 1
#

InterPro domains:
  IPR002777 Prefoldin beta-like [PF01920] (18-86)
  IPR009053 Prefoldin [G3DSA:1.10.287.370] (12-90)
  IPR027235 Prefoldin subunit 2 [PTHR13303] (7-88)

Foldseek 3Di:
DDDDDDPPPPVVVVVVVVVVVVVVVVVVVVVVVVVVVVVVLQVVLVVLVVVLVVLVVDDQQDWDWDDDPNDTDIDGSVVVNVVSVVVRPDDD

Secondary structure (DSSP, 8-state):
-------SHHHHHHHHHHHHHHHHHHHHHHHHHHHHHHHHHHHHHHHHHHHHHHHTTS-TT-EEEEEETTEEEEEEHHHHHHHHHHH-----